Protein AF-C4WJK5-F1 (afdb_monomer)

Foldseek 3Di:
DCVVVVVDDDDDPPPPDPPPPPDQLADQDWPPDKDKDKDWDQDPVRFIKIKIFIDTSNDPDTLFMDIDSDDCDPVNVVVRVVSSVCSVCVPPDPDCPDDPPPPPDPD

Nearest PDB structures (foldseek):
  6ozj-assembly1_A  TM=5.410E-01  e=1.328E+00  Mus musculus
  3fe1-assembly2_B  TM=3.995E-01  e=5.038E-01  Homo sapiens
  4yak-assembly1_D  TM=5.097E-01  e=3.734E+00  Candidatus Korarchaeum cryptofilum OPF8

Mean predicted aligned error: 13.7 Å

Secondary structure (DSSP, 8-state):
-GGGGT-SPP-----SS----------SSTTSSEEEEEEEEE-TTS-EEEEEEEEETTSS-EEEEEEESSPPPHHHHHHHHHHHHHHHHTTS---------------

Radius of gyration: 19.68 Å; Cα contacts (8 Å, |Δi|>4): 121; chains: 1; bounding box: 46×48×37 Å

pLDDT: mean 75.3, std 17.2, range [28.94, 92.06]

Sequence (107 aa):
MMKQHDLLLQRHPRAAGERRHDGQVTVERSYTRWCSDGFEITCDNREKVRVALALDCCGPEATAHVATTEGIKSEDAQDRVITAVEDRFRFRNTFFIGRNLTATPVR

Organism: NCBI:txid641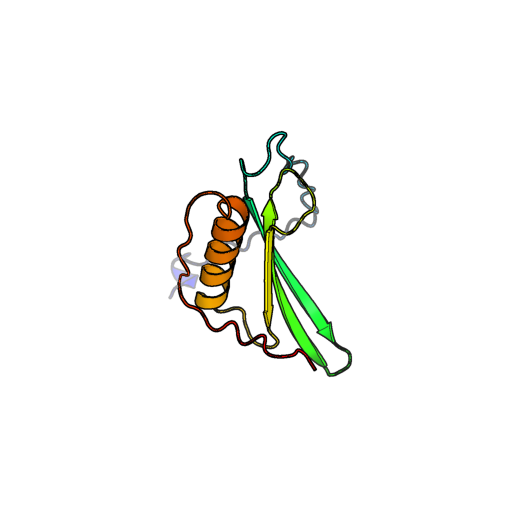118

Structure (mmCIF, N/CA/C/O backbone):
data_AF-C4WJK5-F1
#
_entry.id   AF-C4WJK5-F1
#
loop_
_atom_site.group_PDB
_atom_site.id
_atom_site.type_symbol
_atom_site.label_atom_id
_atom_site.label_alt_id
_atom_site.label_comp_id
_atom_site.label_asym_id
_atom_site.label_entity_id
_atom_site.label_seq_id
_atom_site.pdbx_PDB_ins_code
_atom_site.Cartn_x
_atom_site.Cartn_y
_atom_site.Cartn_z
_atom_site.occupancy
_atom_site.B_iso_or_equiv
_atom_site.auth_seq_id
_atom_site.auth_comp_id
_atom_site.auth_asym_id
_atom_site.auth_atom_id
_atom_site.pdbx_PDB_model_num
ATOM 1 N N . MET A 1 1 ? -19.395 35.792 2.847 1.00 66.75 1 MET A N 1
ATOM 2 C CA . MET A 1 1 ? -18.129 36.220 2.213 1.00 66.75 1 MET A CA 1
ATOM 3 C C . MET A 1 1 ? -17.673 35.286 1.091 1.00 66.75 1 MET A C 1
ATOM 5 O O . MET A 1 1 ? -17.796 35.697 -0.045 1.00 66.75 1 MET A O 1
ATOM 9 N N . MET A 1 2 ? -17.246 34.034 1.317 1.00 79.50 2 MET A N 1
ATOM 10 C CA . MET A 1 2 ? -16.661 33.196 0.236 1.00 79.50 2 MET A CA 1
ATOM 11 C C . MET A 1 2 ? -17.582 32.925 -0.973 1.00 79.50 2 MET A C 1
ATOM 13 O O . MET A 1 2 ? -17.148 33.059 -2.111 1.00 79.50 2 MET A O 1
ATOM 17 N N . LYS A 1 3 ? -18.869 32.625 -0.738 1.00 74.88 3 LYS A N 1
ATOM 18 C CA . LYS A 1 3 ? -19.882 32.440 -1.800 1.00 74.88 3 LYS A CA 1
ATOM 19 C C . LYS A 1 3 ? -20.176 33.710 -2.605 1.00 74.88 3 LYS A C 1
ATOM 21 O O . LYS A 1 3 ? -20.623 33.622 -3.734 1.00 74.88 3 LYS A O 1
ATOM 26 N N . GLN A 1 4 ? -19.959 34.873 -2.002 1.00 82.94 4 GLN A N 1
ATOM 27 C CA . GLN A 1 4 ? -20.262 36.177 -2.591 1.00 82.94 4 GLN A CA 1
ATOM 28 C C . GLN A 1 4 ? -19.091 36.720 -3.423 1.00 82.94 4 GLN A C 1
ATOM 30 O O . GLN A 1 4 ? -19.271 37.653 -4.193 1.00 82.94 4 GLN A O 1
ATOM 35 N N . HIS A 1 5 ? -17.904 36.128 -3.264 1.00 81.69 5 HIS A N 1
ATOM 36 C CA . HIS A 1 5 ? -16.710 36.414 -4.058 1.00 81.69 5 HIS A CA 1
ATOM 37 C C . HIS A 1 5 ? -16.430 35.317 -5.102 1.00 81.69 5 HIS A C 1
ATOM 39 O O . HIS A 1 5 ? -15.314 35.240 -5.599 1.00 81.69 5 HIS A O 1
ATOM 45 N N . ASP A 1 6 ? -17.401 34.434 -5.379 1.00 76.19 6 ASP A N 1
ATOM 46 C CA . ASP A 1 6 ? -17.274 33.314 -6.329 1.00 76.19 6 ASP A CA 1
ATOM 47 C C . ASP A 1 6 ? -16.065 32.389 -6.086 1.00 76.19 6 ASP A C 1
ATOM 49 O O . ASP A 1 6 ? -15.601 31.680 -6.973 1.00 76.19 6 ASP A O 1
ATOM 53 N N . LEU A 1 7 ? -15.581 32.327 -4.842 1.00 83.50 7 LEU A N 1
ATOM 54 C CA . LEU A 1 7 ? -14.450 31.480 -4.442 1.00 83.50 7 LEU A CA 1
ATOM 55 C C . LEU A 1 7 ? -14.879 30.055 -4.060 1.00 83.50 7 LEU A C 1
ATOM 57 O O . LEU A 1 7 ? -14.116 29.316 -3.438 1.00 83.50 7 LEU A O 1
ATOM 61 N N . LEU A 1 8 ? -16.114 29.660 -4.374 1.00 85.75 8 LEU A N 1
ATOM 62 C CA . LEU A 1 8 ? -16.552 28.286 -4.165 1.00 85.75 8 LEU A CA 1
ATOM 63 C C . LEU A 1 8 ? -16.098 27.426 -5.338 1.00 85.75 8 LEU A C 1
ATOM 65 O O . LEU A 1 8 ? -16.401 27.725 -6.491 1.00 85.75 8 LEU A O 1
ATOM 69 N N . LEU A 1 9 ? -15.416 26.324 -5.025 1.00 82.94 9 LEU A N 1
ATOM 70 C CA . LEU A 1 9 ? -15.071 25.308 -6.012 1.00 82.94 9 LEU A CA 1
ATOM 71 C C . LEU A 1 9 ? -16.336 24.872 -6.757 1.00 82.94 9 LEU A C 1
ATOM 73 O O . LEU A 1 9 ? -17.336 24.490 -6.138 1.00 82.94 9 LEU A O 1
ATOM 77 N N . GLN A 1 10 ? -16.288 24.921 -8.089 1.00 74.69 10 GLN A N 1
ATOM 78 C CA . GLN A 1 10 ? -17.371 24.410 -8.915 1.00 74.69 10 GLN A CA 1
ATOM 79 C C . GLN A 1 10 ? -17.593 22.937 -8.577 1.00 74.69 10 GLN A C 1
ATOM 81 O O . GLN A 1 10 ? -16.672 22.118 -8.617 1.00 74.69 10 GLN A O 1
ATOM 86 N N . ARG A 1 11 ? -18.836 22.597 -8.229 1.00 69.88 11 ARG A N 1
ATOM 87 C CA . ARG A 1 11 ? -19.227 21.215 -7.977 1.00 69.88 11 ARG A CA 1
ATOM 88 C C . ARG A 1 11 ? -19.087 20.457 -9.291 1.00 69.88 11 ARG A C 1
ATOM 90 O O . ARG A 1 11 ? -19.934 20.595 -10.168 1.00 69.88 11 ARG A O 1
ATOM 97 N N . HIS A 1 12 ? -18.017 19.676 -9.420 1.00 69.81 12 HIS A N 1
ATOM 98 C CA . HIS A 1 12 ? -17.840 18.779 -10.551 1.00 69.81 12 HIS A CA 1
ATOM 99 C C . HIS A 1 12 ? -19.068 17.855 -10.597 1.00 69.81 12 HIS A C 1
ATOM 101 O O . HIS A 1 12 ? -19.307 17.139 -9.613 1.00 69.81 12 HIS A O 1
ATOM 107 N N . PRO A 1 13 ? -19.900 17.896 -11.657 1.00 61.38 13 PRO A N 1
ATOM 108 C CA . PRO A 1 13 ? -20.971 16.928 -11.794 1.00 61.38 13 PRO A CA 1
ATOM 109 C C . PRO A 1 13 ? -20.279 15.573 -11.821 1.00 61.38 13 PRO A C 1
ATOM 111 O O . PRO A 1 13 ? -19.407 15.338 -12.653 1.00 61.38 13 P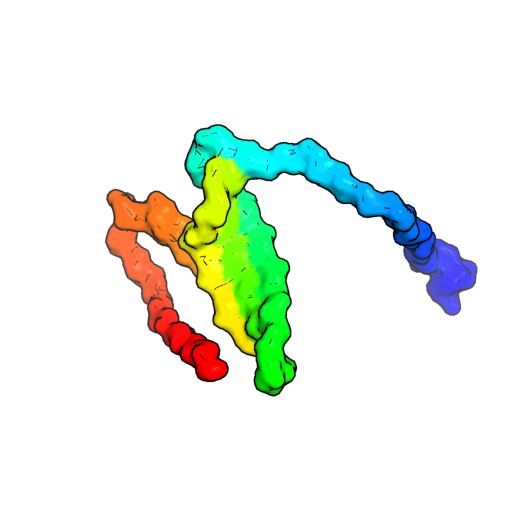RO A O 1
ATOM 114 N N . ARG A 1 14 ? -20.587 14.714 -10.845 1.00 60.06 14 ARG A N 1
ATOM 115 C CA . ARG A 1 14 ? -20.082 13.344 -10.819 1.00 60.06 14 ARG A CA 1
ATOM 116 C C . ARG A 1 14 ? -20.640 12.689 -12.074 1.00 60.06 14 ARG A C 1
ATOM 118 O O . ARG A 1 14 ? -21.786 12.255 -12.068 1.00 60.06 14 ARG A O 1
ATOM 125 N N . ALA A 1 15 ? -19.879 12.732 -13.165 1.00 61.50 15 ALA A N 1
ATOM 126 C CA . ALA A 1 15 ? -20.246 12.070 -14.394 1.00 61.50 15 ALA A CA 1
ATOM 127 C C . ALA A 1 15 ? -20.516 10.616 -14.012 1.00 61.50 15 ALA A C 1
ATOM 129 O O . ALA A 1 15 ? -19.636 9.931 -13.492 1.00 61.50 15 ALA A O 1
ATOM 130 N N . ALA A 1 16 ? -21.756 10.175 -14.208 1.00 58.81 16 ALA A N 1
ATOM 131 C CA . ALA A 1 16 ? -22.211 8.813 -13.951 1.00 58.81 16 ALA A CA 1
ATOM 132 C C . ALA A 1 16 ? -21.656 7.816 -14.990 1.00 58.81 16 ALA A C 1
ATOM 134 O O . ALA A 1 16 ? -22.247 6.772 -15.232 1.00 58.81 16 ALA A O 1
ATOM 135 N N . GLY A 1 17 ? -20.540 8.159 -15.634 1.00 60.56 17 GLY A N 1
ATOM 136 C CA . GLY A 1 17 ? -19.738 7.243 -16.418 1.00 60.56 17 GLY A CA 1
ATOM 137 C C . GLY A 1 17 ? -18.631 6.735 -15.516 1.00 60.56 17 GLY A C 1
ATOM 138 O O . GLY A 1 17 ? -17.741 7.496 -15.130 1.00 60.56 17 GLY A O 1
ATOM 139 N N . GLU A 1 18 ? -18.697 5.458 -15.162 1.00 62.62 18 GLU A N 1
ATOM 140 C CA . GLU A 1 18 ? -17.535 4.724 -14.685 1.00 62.62 18 GLU A CA 1
ATOM 141 C C . GLU A 1 18 ? -16.412 4.961 -15.699 1.00 62.62 18 GLU A C 1
ATOM 143 O O . GLU A 1 18 ? -16.486 4.518 -16.846 1.00 62.62 18 GLU A O 1
ATOM 148 N N . ARG A 1 19 ? -15.414 5.767 -15.322 1.00 63.31 19 ARG A N 1
ATOM 149 C CA . ARG A 1 19 ? -14.217 5.952 -16.138 1.00 63.31 19 ARG A CA 1
ATOM 150 C C . ARG A 1 19 ? -13.496 4.616 -16.105 1.00 63.31 19 ARG A C 1
ATOM 152 O O . ARG A 1 19 ? -12.690 4.382 -15.212 1.00 63.31 19 ARG A O 1
ATOM 159 N N . ARG A 1 20 ? -13.838 3.720 -17.031 1.00 65.00 20 ARG A N 1
ATOM 160 C CA . ARG A 1 20 ? -13.048 2.521 -17.274 1.00 65.00 20 ARG A CA 1
ATOM 161 C C . ARG A 1 20 ? -11.648 2.996 -17.616 1.00 65.00 20 ARG A C 1
ATOM 163 O O . ARG A 1 20 ? -11.421 3.682 -18.609 1.00 65.00 20 ARG A O 1
ATOM 170 N N . HIS A 1 21 ? -10.738 2.738 -16.694 1.00 68.69 21 HIS A N 1
ATOM 171 C CA . HIS A 1 21 ? -9.341 3.040 -16.879 1.00 68.69 21 HIS A CA 1
ATOM 172 C C . HIS A 1 21 ? -8.763 1.915 -17.739 1.00 68.69 21 HIS A C 1
ATOM 174 O O . HIS A 1 21 ? -8.341 0.899 -17.205 1.00 68.69 21 HIS A O 1
ATOM 180 N N . ASP A 1 22 ? -8.707 2.108 -19.059 1.00 68.69 22 ASP A N 1
ATOM 181 C CA . ASP A 1 22 ? -8.011 1.192 -19.988 1.00 68.69 22 ASP A CA 1
ATOM 182 C C . ASP A 1 22 ? -6.473 1.325 -19.890 1.00 68.69 22 ASP 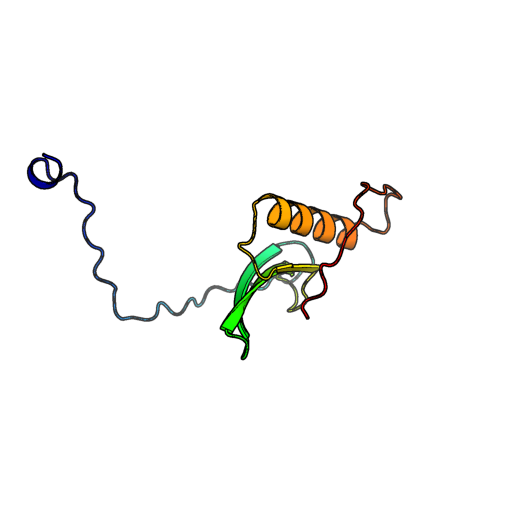A C 1
ATOM 184 O O . ASP A 1 22 ? -5.721 0.922 -20.777 1.00 68.69 22 ASP A O 1
ATOM 188 N N . GLY A 1 23 ? -5.979 1.948 -18.817 1.00 71.81 23 GLY A N 1
ATOM 189 C CA . GLY A 1 23 ? -4.559 2.139 -18.577 1.00 71.81 23 GLY A CA 1
ATOM 190 C C . GLY A 1 23 ? -3.901 0.821 -18.192 1.00 71.81 23 GLY A C 1
ATOM 191 O O . GLY A 1 23 ? -4.273 0.200 -17.199 1.00 71.81 23 GLY A O 1
ATOM 192 N N . GLN A 1 24 ? -2.878 0.417 -18.941 1.00 77.50 24 GLN A N 1
ATOM 193 C CA . GLN A 1 24 ? -2.038 -0.709 -18.557 1.00 77.50 24 GLN A CA 1
ATOM 194 C C . GLN A 1 24 ? -1.114 -0.288 -17.409 1.00 77.50 24 GLN A C 1
ATOM 196 O O . GLN A 1 24 ? -0.264 0.593 -17.548 1.00 77.50 24 GLN A O 1
ATOM 201 N N . VAL A 1 25 ? -1.303 -0.916 -16.252 1.00 75.88 25 VAL A N 1
ATOM 202 C CA . VAL A 1 25 ? -0.447 -0.716 -15.073 1.00 75.88 25 VAL A CA 1
ATOM 203 C C . VAL A 1 25 ? 0.724 -1.708 -15.069 1.00 75.88 25 VAL A C 1
ATOM 205 O O . VAL A 1 25 ? 1.759 -1.433 -14.462 1.00 75.88 25 VAL A O 1
ATOM 208 N N . THR A 1 26 ? 0.580 -2.823 -15.789 1.00 80.06 26 THR A N 1
ATOM 209 C CA . THR A 1 26 ? 1.562 -3.907 -15.850 1.00 80.06 26 THR A CA 1
ATOM 210 C C . THR A 1 26 ? 2.829 -3.510 -16.603 1.00 80.06 26 THR A C 1
ATOM 212 O O . THR A 1 26 ? 2.758 -2.862 -17.646 1.00 80.06 26 THR A O 1
ATOM 215 N N . VAL A 1 27 ? 3.988 -3.926 -16.092 1.00 84.75 27 VAL A N 1
ATOM 216 C CA . VAL A 1 27 ? 5.299 -3.752 -16.742 1.00 84.75 27 VAL A CA 1
ATOM 217 C C . VAL A 1 27 ? 5.940 -5.109 -17.036 1.00 84.75 27 VAL A C 1
ATOM 219 O O . VAL A 1 27 ? 5.661 -6.079 -16.350 1.00 84.75 27 VAL A O 1
ATOM 222 N N . GLU A 1 28 ? 6.806 -5.190 -18.046 1.00 85.44 28 GLU A N 1
ATOM 223 C CA . GLU A 1 28 ? 7.448 -6.456 -18.450 1.00 85.44 28 GLU A CA 1
ATOM 224 C C . GLU A 1 28 ? 8.590 -6.889 -17.511 1.00 85.44 28 GLU A C 1
ATOM 226 O O . GLU A 1 28 ? 8.888 -8.074 -17.385 1.00 85.44 28 GLU A O 1
ATOM 231 N N . ARG A 1 29 ? 9.257 -5.931 -16.853 1.00 85.50 29 ARG A N 1
ATOM 232 C CA . ARG A 1 29 ? 10.406 -6.191 -15.973 1.00 85.50 29 ARG A CA 1
ATOM 233 C C . ARG A 1 29 ? 10.070 -5.930 -14.513 1.00 85.50 29 ARG A C 1
ATOM 235 O O . ARG A 1 29 ? 9.678 -4.813 -14.161 1.00 85.50 29 ARG A O 1
ATOM 242 N N . SER A 1 30 ? 10.369 -6.916 -13.669 1.00 83.75 30 SER A N 1
ATOM 243 C CA . SER A 1 30 ? 10.233 -6.831 -12.215 1.00 83.75 30 SER A CA 1
ATOM 244 C C . SER A 1 30 ? 10.956 -5.622 -11.635 1.00 83.75 30 SER A C 1
ATOM 246 O O . SER A 1 30 ? 12.078 -5.287 -12.032 1.00 83.75 30 SER A O 1
ATOM 248 N N . TYR A 1 31 ? 10.318 -4.995 -10.660 1.00 81.00 31 TYR A N 1
ATOM 249 C CA . TYR A 1 31 ? 10.796 -3.862 -9.895 1.00 81.00 31 TYR A CA 1
ATOM 250 C C . TYR A 1 31 ? 11.184 -2.618 -10.724 1.00 81.00 31 TYR A C 1
ATOM 252 O O . TYR A 1 31 ? 12.045 -1.823 -10.319 1.00 81.00 31 TYR A O 1
ATOM 260 N N . THR A 1 32 ? 10.552 -2.446 -11.888 1.00 85.31 32 THR A N 1
ATOM 261 C CA . THR A 1 32 ? 10.652 -1.229 -12.717 1.00 85.31 32 THR A CA 1
ATOM 262 C C . THR A 1 32 ? 9.622 -0.183 -12.295 1.00 85.31 32 THR A C 1
ATOM 264 O O . THR A 1 32 ? 9.884 1.016 -12.353 1.00 85.31 32 THR A O 1
ATOM 267 N N . ARG A 1 33 ? 8.446 -0.632 -11.846 1.00 87.00 33 ARG A N 1
ATOM 268 C CA . ARG A 1 33 ? 7.355 0.220 -11.378 1.00 87.00 33 ARG A CA 1
ATOM 269 C C . ARG A 1 33 ? 6.694 -0.444 -10.183 1.00 87.00 33 ARG A C 1
ATOM 271 O O . ARG A 1 33 ? 6.355 -1.619 -10.258 1.00 87.00 33 ARG A O 1
ATOM 278 N N . TRP A 1 34 ? 6.496 0.317 -9.113 1.00 88.44 34 TRP A N 1
ATOM 279 C CA . TRP A 1 34 ? 5.785 -0.141 -7.924 1.00 88.44 34 TRP A CA 1
ATOM 280 C C . TRP A 1 34 ? 4.444 0.559 -7.794 1.00 88.44 34 TRP A C 1
ATOM 282 O O . TRP A 1 34 ? 4.294 1.734 -8.138 1.00 88.44 34 TRP A O 1
ATOM 292 N N . CYS A 1 35 ? 3.477 -0.196 -7.301 1.00 87.75 35 CYS A N 1
ATOM 293 C CA . CYS A 1 35 ? 2.098 0.204 -7.145 1.00 87.75 35 CYS A CA 1
ATOM 294 C C . CYS A 1 35 ? 1.761 0.098 -5.654 1.00 87.75 35 CYS A C 1
ATOM 296 O O . CYS A 1 35 ? 2.013 -0.930 -5.028 1.00 87.75 35 CYS A O 1
ATOM 298 N N . SER A 1 36 ? 1.218 1.161 -5.062 1.00 88.38 36 SER A N 1
ATOM 299 C CA . SER A 1 36 ? 0.660 1.089 -3.713 1.00 88.38 36 SER A CA 1
ATOM 300 C C . SER A 1 36 ? -0.849 1.018 -3.786 1.00 88.38 36 SER A C 1
ATOM 302 O O . SER A 1 36 ? -1.456 1.875 -4.426 1.00 88.38 36 SER A O 1
ATOM 304 N N . ASP A 1 37 ? -1.432 0.072 -3.066 1.00 88.50 37 ASP A N 1
ATOM 305 C CA . ASP A 1 37 ? -2.878 -0.035 -2.928 1.00 88.50 37 ASP A CA 1
ATOM 306 C C . ASP A 1 37 ? -3.265 -0.188 -1.457 1.00 88.50 37 ASP A C 1
ATOM 308 O O . ASP A 1 37 ? -2.417 -0.488 -0.607 1.00 88.50 37 ASP A O 1
ATOM 312 N N . GLY A 1 38 ? -4.530 0.053 -1.143 1.00 90.25 38 GLY A N 1
ATOM 313 C CA . GLY A 1 38 ? -5.069 -0.183 0.181 1.00 90.25 38 GLY A CA 1
ATOM 314 C C .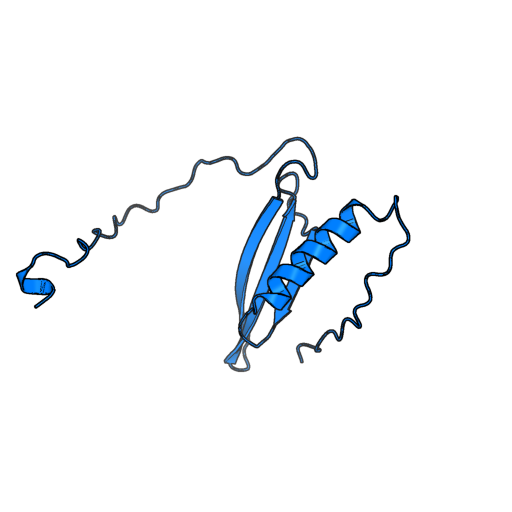 GLY A 1 38 ? -6.579 -0.352 0.173 1.00 90.25 38 GLY A C 1
ATOM 315 O O . GLY A 1 38 ? -7.299 0.351 -0.531 1.00 90.25 38 GLY A O 1
ATOM 316 N N . PHE A 1 39 ? -7.056 -1.285 0.989 1.00 89.69 39 PHE A N 1
ATOM 317 C CA . PHE A 1 39 ? -8.474 -1.600 1.113 1.00 89.69 39 PHE A CA 1
ATOM 318 C C . PHE A 1 39 ? -8.854 -1.854 2.572 1.00 89.69 39 PHE A C 1
ATOM 320 O O . PHE A 1 39 ? -8.006 -2.105 3.430 1.00 89.69 39 PHE A O 1
ATOM 327 N N . GLU A 1 40 ? -10.148 -1.745 2.861 1.00 92.06 40 GLU A N 1
ATOM 328 C CA . GLU A 1 40 ? -10.712 -1.976 4.190 1.00 92.06 40 GLU A CA 1
ATOM 329 C C . GLU A 1 40 ? -11.523 -3.274 4.176 1.00 92.06 40 GLU A C 1
ATOM 331 O O . GLU A 1 40 ? -12.391 -3.465 3.325 1.00 92.06 40 GLU A O 1
ATOM 336 N N . ILE A 1 41 ? -11.237 -4.157 5.128 1.00 89.44 41 ILE A N 1
ATOM 337 C CA . ILE A 1 41 ? -11.982 -5.381 5.395 1.00 89.44 41 ILE A CA 1
ATOM 338 C C . ILE A 1 41 ? -12.851 -5.115 6.620 1.00 89.44 41 ILE A C 1
ATOM 340 O O . ILE A 1 41 ? -12.347 -4.879 7.719 1.00 89.44 41 ILE A O 1
ATOM 344 N N . THR A 1 42 ? -14.165 -5.135 6.434 1.00 91.12 42 THR A N 1
ATOM 345 C CA . THR A 1 42 ? -15.125 -5.128 7.542 1.00 91.12 42 THR A CA 1
ATOM 346 C C . THR A 1 42 ? -15.289 -6.536 8.090 1.00 91.12 42 THR A C 1
ATOM 348 O O . THR A 1 42 ? -15.718 -7.427 7.359 1.00 91.12 42 THR A O 1
ATOM 351 N N . CYS A 1 43 ? -14.970 -6.712 9.368 1.00 86.56 43 CYS A N 1
ATOM 352 C CA . CYS A 1 43 ? -15.098 -7.972 10.087 1.00 86.56 43 CYS A CA 1
ATOM 353 C C . CYS A 1 43 ? -16.473 -8.087 10.771 1.00 86.56 43 CYS A C 1
ATOM 355 O O . CYS A 1 43 ? -17.121 -7.084 11.088 1.00 86.56 43 CYS A O 1
ATOM 357 N N . ASP A 1 44 ? -16.903 -9.317 11.063 1.00 89.31 44 ASP A N 1
ATOM 358 C CA . ASP A 1 44 ? -18.197 -9.600 11.709 1.00 89.31 44 ASP A CA 1
ATOM 359 C C . ASP A 1 44 ? -18.305 -9.014 13.129 1.00 89.31 44 ASP A C 1
ATOM 361 O O . ASP A 1 44 ? -19.394 -8.703 13.615 1.00 89.31 44 ASP A O 1
ATOM 365 N N . ASN A 1 45 ? -17.163 -8.786 13.786 1.00 86.06 45 ASN A N 1
ATOM 366 C CA . ASN A 1 45 ? -17.054 -8.111 15.082 1.00 86.06 45 ASN A CA 1
ATOM 367 C C . ASN A 1 45 ? -17.254 -6.578 14.998 1.00 86.06 45 ASN A C 1
ATOM 369 O O . ASN A 1 45 ? -17.120 -5.887 16.007 1.00 86.06 45 ASN A O 1
ATOM 373 N N . ARG A 1 46 ? -17.617 -6.046 13.819 1.00 83.19 46 ARG A N 1
ATOM 374 C CA . ARG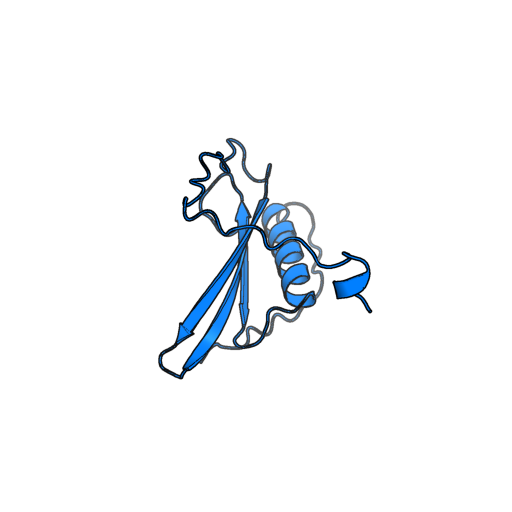 A 1 46 ? -17.736 -4.613 13.481 1.00 83.19 46 ARG A CA 1
ATOM 375 C C . ARG A 1 46 ? -16.414 -3.843 13.474 1.00 83.19 46 ARG A C 1
ATOM 377 O O . ARG A 1 46 ? -16.433 -2.626 13.276 1.00 83.19 46 ARG A O 1
ATOM 384 N N . GLU A 1 47 ? -15.284 -4.517 13.651 1.00 88.88 47 GLU A N 1
ATOM 385 C CA . GLU A 1 47 ? -13.976 -3.910 13.451 1.00 88.88 47 GLU A CA 1
ATOM 386 C C . GLU A 1 47 ? -13.664 -3.795 11.958 1.00 88.88 47 GLU A C 1
ATOM 388 O O . GLU A 1 47 ? -14.213 -4.497 11.104 1.00 88.88 47 GLU A O 1
ATOM 393 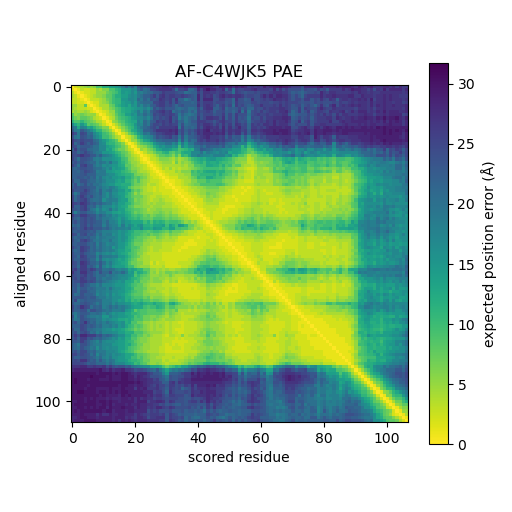N N . LYS A 1 48 ? -12.785 -2.848 11.641 1.00 89.00 48 LYS A N 1
ATOM 394 C CA . LYS A 1 48 ? -12.350 -2.553 10.281 1.00 89.00 48 LYS A CA 1
ATOM 395 C C . LYS A 1 48 ? -10.851 -2.745 10.221 1.00 89.00 48 LYS A C 1
ATOM 397 O O . LYS A 1 48 ? -10.118 -1.976 10.835 1.00 89.00 48 LYS A O 1
ATOM 402 N N . VAL A 1 49 ? -10.407 -3.743 9.471 1.00 89.12 49 VAL A N 1
ATOM 403 C CA . VAL A 1 49 ? -8.988 -3.955 9.199 1.00 89.12 49 VAL A CA 1
ATOM 404 C C . VAL A 1 49 ? -8.638 -3.201 7.929 1.00 89.12 49 VAL A C 1
ATOM 406 O O . VAL A 1 49 ? -9.201 -3.451 6.867 1.00 89.12 49 VAL A O 1
ATOM 409 N N . ARG A 1 50 ? -7.711 -2.257 8.025 1.00 89.31 50 ARG A N 1
ATOM 410 C CA . ARG A 1 50 ? -7.177 -1.514 6.886 1.00 89.31 50 ARG A CA 1
ATOM 411 C C . ARG A 1 50 ? -5.870 -2.152 6.473 1.00 89.31 50 ARG A C 1
ATOM 413 O O . ARG A 1 50 ? -4.953 -2.281 7.283 1.00 89.31 50 ARG A O 1
ATOM 420 N N . VAL A 1 51 ? -5.804 -2.547 5.213 1.00 89.31 51 VAL A N 1
ATOM 421 C CA . VAL A 1 51 ? -4.638 -3.188 4.617 1.00 89.31 51 VAL A CA 1
ATOM 422 C C . VAL A 1 51 ? -4.017 -2.222 3.624 1.00 89.31 51 VAL A C 1
ATOM 424 O O . VAL A 1 51 ? -4.720 -1.636 2.806 1.00 89.31 51 VAL A O 1
ATOM 427 N N . ALA A 1 52 ? -2.699 -2.066 3.684 1.00 90.56 52 ALA A N 1
ATOM 428 C CA . ALA A 1 52 ? -1.902 -1.348 2.700 1.00 90.56 52 ALA A CA 1
ATOM 429 C C . ALA A 1 52 ? -0.873 -2.291 2.078 1.00 90.56 52 ALA A C 1
ATOM 431 O O . ALA A 1 52 ? -0.112 -2.945 2.787 1.00 90.56 52 ALA A O 1
ATOM 432 N N . LEU A 1 53 ? -0.802 -2.308 0.748 1.00 88.88 53 LEU A N 1
ATOM 433 C CA . LEU A 1 53 ? 0.043 -3.199 -0.047 1.00 88.88 53 LEU A CA 1
ATOM 434 C C . LEU A 1 53 ? 1.041 -2.414 -0.892 1.00 88.88 53 LEU A C 1
ATOM 436 O O . LEU A 1 53 ? 0.684 -1.404 -1.497 1.00 88.88 53 LEU A O 1
ATOM 440 N N . ALA A 1 54 ? 2.281 -2.882 -0.943 1.00 90.50 54 ALA A N 1
ATOM 441 C CA . ALA A 1 54 ? 3.257 -2.500 -1.951 1.00 90.50 54 ALA A CA 1
ATOM 442 C C . ALA A 1 54 ? 3.399 -3.671 -2.926 1.00 90.50 54 ALA A C 1
ATOM 444 O O . ALA A 1 54 ? 3.765 -4.775 -2.524 1.00 90.50 54 ALA A O 1
ATOM 445 N N . LEU A 1 55 ? 3.067 -3.421 -4.187 1.00 89.06 55 LEU A N 1
ATOM 446 C CA . LEU A 1 55 ? 3.021 -4.406 -5.259 1.00 89.06 55 LEU A CA 1
ATOM 447 C C . LEU A 1 55 ? 4.076 -4.057 -6.310 1.00 89.06 55 LEU A C 1
ATOM 449 O O . LEU A 1 55 ? 4.253 -2.881 -6.653 1.00 89.06 55 LEU A O 1
ATOM 453 N N . ASP A 1 56 ? 4.727 -5.070 -6.868 1.00 88.62 56 ASP A N 1
ATOM 454 C CA . ASP A 1 56 ? 5.502 -4.903 -8.094 1.00 88.62 56 ASP A CA 1
ATOM 455 C C . ASP A 1 56 ? 4.553 -4.980 -9.286 1.00 88.62 56 ASP A C 1
ATOM 457 O O . ASP A 1 56 ? 3.896 -5.991 -9.481 1.00 88.62 56 ASP A O 1
ATOM 461 N N . CYS A 1 57 ? 4.472 -3.949 -10.126 1.00 86.50 57 CYS A N 1
ATOM 462 C CA . CYS A 1 57 ? 3.478 -3.950 -11.199 1.00 86.50 57 CYS A CA 1
ATOM 463 C C . CYS A 1 57 ? 3.815 -4.979 -12.315 1.00 86.50 57 CYS A C 1
ATOM 465 O O . CYS A 1 57 ? 3.059 -5.106 -13.272 1.00 86.50 57 CYS A O 1
ATOM 467 N N . CYS A 1 58 ? 4.931 -5.716 -12.231 1.00 85.38 58 CYS A N 1
ATOM 468 C CA . CYS A 1 58 ? 5.253 -6.834 -13.129 1.00 85.38 58 CYS A CA 1
ATOM 469 C C . CYS A 1 58 ? 4.435 -8.109 -12.854 1.00 85.38 58 CYS A C 1
ATOM 471 O O . CYS A 1 58 ? 4.229 -8.915 -13.761 1.00 85.38 58 CYS A O 1
ATOM 473 N N . GLY A 1 59 ? 3.962 -8.302 -11.622 1.00 75.94 59 GLY A N 1
ATOM 474 C CA . GLY A 1 59 ? 3.217 -9.489 -11.209 1.00 75.94 59 GLY A CA 1
ATOM 475 C C . GLY A 1 59 ? 2.165 -9.150 -10.154 1.00 75.94 59 GLY A C 1
ATOM 476 O O . GLY A 1 59 ? 2.203 -8.082 -9.561 1.00 75.94 59 GLY A O 1
ATOM 477 N N . PRO A 1 60 ? 1.193 -10.029 -9.882 1.00 68.44 60 PRO A N 1
ATOM 478 C CA . PRO A 1 60 ? 0.177 -9.766 -8.860 1.00 68.44 60 PRO A CA 1
ATOM 479 C C . PRO A 1 60 ? 0.709 -9.904 -7.417 1.00 68.44 60 PRO A C 1
ATOM 481 O O . PRO A 1 60 ? -0.078 -9.933 -6.474 1.00 68.44 60 PRO A O 1
ATOM 484 N N . GLU A 1 61 ? 2.021 -10.041 -7.228 1.00 79.69 61 GLU A N 1
ATOM 485 C CA . GLU A 1 61 ? 2.632 -10.348 -5.939 1.00 79.69 61 GLU A CA 1
ATOM 486 C C . GLU A 1 61 ? 2.855 -9.089 -5.093 1.00 79.69 61 GLU A C 1
ATOM 488 O O . GLU A 1 61 ? 3.372 -8.066 -5.556 1.00 79.69 61 GLU A O 1
ATOM 493 N N . ALA A 1 62 ? 2.478 -9.182 -3.818 1.00 80.75 62 ALA A N 1
ATOM 494 C CA . ALA A 1 62 ? 2.746 -8.144 -2.839 1.00 80.75 62 ALA A CA 1
ATOM 495 C C . ALA A 1 62 ? 4.151 -8.302 -2.260 1.00 80.75 62 ALA A C 1
ATOM 497 O O . ALA A 1 62 ? 4.411 -9.221 -1.490 1.00 80.75 62 ALA A O 1
ATOM 498 N N . THR A 1 63 ? 5.031 -7.355 -2.579 1.00 84.94 63 THR A N 1
ATOM 499 C CA . THR A 1 63 ? 6.392 -7.283 -2.032 1.00 84.94 63 THR A CA 1
ATOM 500 C C . THR A 1 63 ? 6.389 -6.921 -0.542 1.00 84.94 63 THR A C 1
ATOM 502 O O . THR A 1 63 ? 7.254 -7.354 0.209 1.00 84.94 63 THR A O 1
ATOM 505 N N . ALA A 1 64 ? 5.417 -6.123 -0.084 1.00 87.06 64 ALA A N 1
ATOM 506 C CA . ALA A 1 64 ? 5.223 -5.838 1.339 1.00 87.06 64 ALA A CA 1
ATOM 507 C C . ALA A 1 64 ? 3.764 -5.491 1.658 1.00 87.06 64 ALA A C 1
ATOM 509 O O . ALA A 1 64 ? 3.045 -4.943 0.819 1.00 87.06 64 ALA A O 1
ATOM 510 N N . HIS A 1 65 ? 3.336 -5.756 2.893 1.00 88.38 65 HIS A N 1
ATOM 511 C CA . HIS A 1 65 ? 2.001 -5.410 3.375 1.00 88.38 65 HIS A CA 1
ATOM 512 C C . HIS A 1 65 ? 2.021 -4.945 4.833 1.00 88.38 65 HIS A C 1
ATOM 514 O O . HIS A 1 65 ? 2.866 -5.369 5.617 1.00 88.38 65 HIS A O 1
ATOM 520 N N . VAL A 1 66 ? 1.061 -4.093 5.191 1.00 89.69 66 VAL A N 1
ATOM 521 C CA . VAL A 1 66 ? 0.738 -3.735 6.577 1.00 89.69 66 VAL A CA 1
ATOM 522 C C . VAL A 1 66 ? -0.766 -3.873 6.765 1.00 89.69 66 VAL A C 1
ATOM 524 O O . VAL A 1 66 ? -1.535 -3.447 5.902 1.00 89.69 66 VAL A O 1
ATOM 527 N N . ALA A 1 67 ? -1.184 -4.464 7.882 1.00 89.12 67 ALA A N 1
ATOM 528 C CA . ALA A 1 67 ? -2.582 -4.582 8.272 1.00 89.12 67 ALA A CA 1
ATOM 529 C C . ALA A 1 67 ? -2.762 -4.030 9.687 1.00 89.12 67 ALA A C 1
ATOM 531 O O . ALA A 1 67 ? -2.030 -4.402 10.600 1.00 89.12 67 ALA A O 1
ATOM 532 N N . THR A 1 68 ? -3.734 -3.139 9.864 1.00 86.06 68 THR A N 1
ATOM 533 C CA . THR A 1 68 ? -4.038 -2.524 11.159 1.00 86.06 68 THR A CA 1
ATOM 534 C C . THR A 1 68 ? -5.544 -2.418 11.362 1.00 86.06 68 THR A C 1
ATOM 536 O O . THR A 1 68 ? -6.295 -2.199 10.413 1.00 86.06 68 THR A O 1
ATOM 539 N N . THR A 1 69 ? -6.004 -2.587 12.599 1.00 84.38 69 THR A N 1
ATOM 540 C CA . THR A 1 69 ? -7.395 -2.317 13.001 1.00 84.38 69 THR A CA 1
ATOM 541 C C . THR A 1 69 ? -7.649 -0.817 13.209 1.00 84.38 69 THR A C 1
ATOM 543 O O . THR A 1 69 ? -8.792 -0.353 13.197 1.00 84.38 69 THR A O 1
ATOM 546 N N . GLU A 1 70 ? -6.581 -0.027 13.355 1.00 85.25 70 GLU A N 1
ATOM 547 C CA . GLU A 1 70 ? -6.629 1.432 13.436 1.00 85.25 70 GLU A CA 1
ATOM 548 C C . GLU A 1 70 ? -6.546 2.079 12.038 1.00 85.25 70 GLU A C 1
ATOM 550 O O . GLU A 1 70 ? -6.715 1.437 10.999 1.00 85.25 70 GLU A O 1
ATOM 555 N N . GLY A 1 71 ? -6.363 3.399 11.981 1.00 84.06 71 GLY A N 1
ATOM 556 C CA . GLY A 1 71 ? -5.989 4.082 10.743 1.00 84.06 71 GLY A CA 1
ATOM 557 C C . GLY A 1 71 ? -4.542 3.766 10.357 1.00 84.06 71 GLY A C 1
ATOM 558 O O . GLY A 1 71 ? -3.692 3.642 11.234 1.00 84.06 71 GLY A O 1
ATOM 559 N N . ILE A 1 72 ? -4.262 3.684 9.054 1.00 84.00 72 ILE A N 1
ATOM 560 C CA . ILE A 1 72 ? -2.889 3.565 8.542 1.00 84.00 72 ILE A CA 1
ATOM 561 C C . ILE A 1 72 ? -2.174 4.897 8.790 1.00 84.00 72 ILE A C 1
ATOM 563 O O . ILE A 1 72 ? -2.589 5.933 8.259 1.00 84.00 72 ILE A O 1
ATOM 567 N N . LYS A 1 73 ? -1.119 4.873 9.605 1.00 88.19 73 LYS A N 1
ATOM 568 C CA . LYS A 1 73 ? -0.295 6.044 9.923 1.00 88.19 73 LYS A CA 1
ATOM 569 C C . LYS A 1 73 ? 0.780 6.227 8.850 1.00 88.19 73 LYS A C 1
ATOM 571 O O . LYS A 1 73 ? 1.077 5.331 8.062 1.00 88.19 73 LYS A O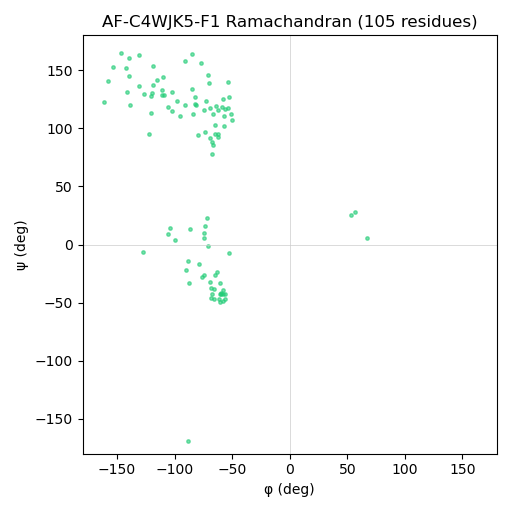 1
ATOM 576 N N . SER A 1 74 ? 1.392 7.408 8.811 1.00 86.19 74 SER A N 1
ATOM 577 C CA . SER A 1 74 ? 2.517 7.669 7.903 1.00 86.19 74 SER A CA 1
ATOM 578 C C . SER A 1 74 ? 3.706 6.744 8.173 1.00 86.19 74 SER A C 1
ATOM 580 O O . SER A 1 74 ? 4.403 6.362 7.238 1.00 86.19 74 SER A O 1
ATOM 582 N N . GLU A 1 75 ? 3.907 6.369 9.437 1.00 87.94 75 GLU A N 1
ATOM 583 C CA . GLU A 1 75 ? 4.939 5.425 9.876 1.00 87.94 75 GLU A CA 1
ATOM 584 C C . GLU A 1 75 ? 4.720 4.046 9.242 1.00 87.94 75 GLU A C 1
ATOM 586 O O . GLU A 1 75 ? 5.624 3.517 8.609 1.00 87.94 75 GLU A O 1
ATOM 591 N N . ASP A 1 76 ? 3.491 3.525 9.269 1.00 85.12 76 ASP A N 1
ATOM 592 C CA . ASP A 1 76 ? 3.135 2.250 8.630 1.00 85.12 76 ASP A CA 1
ATOM 593 C C . ASP A 1 76 ? 3.429 2.262 7.120 1.00 85.12 76 ASP A C 1
ATOM 595 O O . ASP A 1 76 ? 3.916 1.288 6.541 1.00 85.12 76 ASP A O 1
ATOM 599 N N . ALA A 1 77 ? 3.158 3.392 6.459 1.00 84.94 77 ALA A N 1
ATOM 600 C CA . ALA A 1 77 ? 3.447 3.558 5.040 1.00 84.94 77 ALA A CA 1
ATOM 601 C C . ALA A 1 77 ? 4.958 3.605 4.753 1.00 84.94 77 ALA A C 1
ATOM 603 O O . ALA A 1 77 ? 5.397 3.057 3.738 1.00 84.94 77 ALA A O 1
ATOM 604 N N . GLN A 1 78 ? 5.744 4.239 5.629 1.00 88.06 78 GLN A N 1
ATOM 605 C CA . GLN A 1 78 ? 7.203 4.275 5.535 1.00 88.06 78 GLN A CA 1
ATOM 606 C C . GLN A 1 78 ? 7.795 2.876 5.725 1.00 88.06 78 GLN A C 1
ATOM 608 O O . GLN A 1 78 ? 8.621 2.443 4.921 1.00 88.06 78 GLN A O 1
ATOM 613 N N . ASP A 1 79 ? 7.331 2.156 6.741 1.00 87.00 79 ASP A N 1
ATOM 614 C CA . ASP A 1 79 ? 7.794 0.814 7.092 1.00 87.00 79 ASP A CA 1
ATOM 615 C C . ASP A 1 79 ? 7.540 -0.150 5.944 1.00 87.00 79 ASP A C 1
ATOM 617 O O . ASP A 1 79 ? 8.441 -0.879 5.534 1.00 87.00 79 ASP A O 1
ATOM 621 N N . ARG A 1 80 ? 6.361 -0.053 5.322 1.00 84.81 80 ARG A N 1
ATOM 622 C CA . ARG A 1 80 ? 6.017 -0.819 4.123 1.00 84.81 80 ARG A CA 1
ATOM 623 C C . ARG A 1 80 ? 7.010 -0.603 2.978 1.00 84.81 80 ARG A C 1
ATOM 625 O O . ARG A 1 80 ? 7.378 -1.561 2.301 1.00 84.81 80 ARG A O 1
ATOM 632 N N . VAL A 1 81 ? 7.434 0.640 2.733 1.00 87.31 81 VAL A N 1
ATOM 633 C CA . VAL A 1 81 ? 8.417 0.940 1.676 1.00 87.31 81 VAL A CA 1
ATOM 634 C C . VAL A 1 81 ? 9.781 0.357 2.032 1.00 87.31 81 VAL A C 1
ATOM 636 O O . VAL A 1 81 ? 10.422 -0.237 1.168 1.00 87.31 81 VAL A O 1
ATOM 639 N N . ILE A 1 82 ? 10.209 0.482 3.291 1.00 87.81 82 ILE A N 1
ATOM 640 C CA . ILE A 1 82 ? 11.477 -0.086 3.763 1.00 87.81 82 ILE A CA 1
ATOM 641 C C . ILE A 1 82 ? 11.468 -1.605 3.583 1.00 87.81 82 ILE A C 1
ATOM 643 O O . ILE A 1 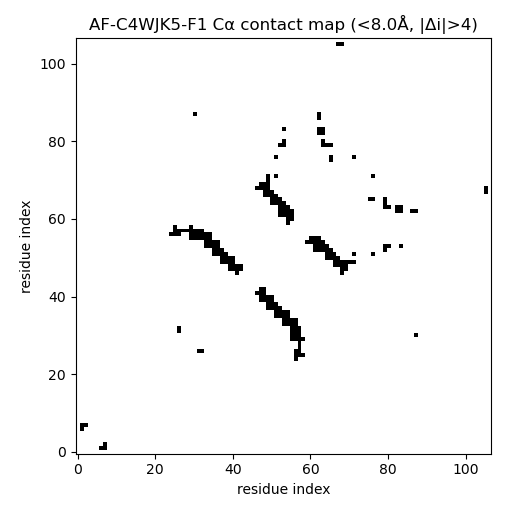82 ? 12.374 -2.136 2.947 1.00 87.81 82 ILE A O 1
ATOM 647 N N . THR A 1 83 ? 10.416 -2.292 4.036 1.00 86.62 83 THR A N 1
ATOM 648 C CA . THR A 1 83 ? 10.281 -3.746 3.883 1.00 86.62 83 THR A CA 1
ATOM 649 C C . THR A 1 83 ? 10.336 -4.174 2.416 1.00 86.62 83 THR A C 1
ATOM 651 O O . THR A 1 83 ? 11.038 -5.130 2.097 1.00 86.62 83 THR A O 1
ATOM 654 N N . ALA A 1 84 ? 9.668 -3.452 1.507 1.00 86.44 84 ALA A N 1
ATOM 655 C CA . ALA A 1 84 ? 9.692 -3.772 0.077 1.00 86.44 84 ALA A CA 1
ATOM 656 C C . ALA A 1 84 ? 11.087 -3.593 -0.556 1.00 86.44 84 ALA A C 1
ATOM 658 O O . ALA A 1 84 ? 11.503 -4.378 -1.410 1.00 86.44 84 ALA A O 1
ATOM 659 N N . VAL A 1 85 ? 11.827 -2.559 -0.142 1.00 87.00 85 VAL A N 1
ATOM 660 C CA . VAL A 1 85 ? 13.210 -2.322 -0.588 1.00 87.00 85 VAL A CA 1
ATOM 661 C C . VAL A 1 85 ? 14.144 -3.392 -0.035 1.00 87.00 85 VAL A C 1
ATOM 663 O O . VAL A 1 85 ? 14.950 -3.941 -0.785 1.00 87.00 85 VAL A O 1
ATOM 666 N N . GLU A 1 86 ? 14.034 -3.712 1.252 1.00 86.56 86 GLU A N 1
ATOM 667 C CA . GLU A 1 86 ? 14.822 -4.773 1.869 1.00 86.56 86 GLU A CA 1
ATOM 668 C C . GLU A 1 86 ? 14.585 -6.101 1.159 1.00 86.56 86 GLU A C 1
ATOM 670 O O . GLU A 1 86 ? 15.552 -6.747 0.772 1.00 86.56 86 GLU A O 1
ATOM 675 N N . ASP A 1 87 ? 13.330 -6.480 0.917 1.00 83.50 87 ASP A N 1
ATOM 676 C CA . ASP A 1 87 ? 12.987 -7.718 0.216 1.00 83.50 87 ASP A CA 1
ATOM 677 C C . ASP A 1 87 ? 13.646 -7.815 -1.171 1.00 83.50 87 ASP A C 1
ATOM 679 O O . ASP A 1 87 ? 14.343 -8.788 -1.466 1.00 83.50 87 ASP A O 1
ATOM 683 N N . ARG A 1 88 ? 13.576 -6.740 -1.968 1.00 81.56 88 ARG A N 1
ATOM 684 C CA . ARG A 1 88 ? 14.244 -6.663 -3.278 1.00 81.56 88 ARG A CA 1
ATOM 685 C C . ARG A 1 88 ? 15.765 -6.826 -3.197 1.00 81.56 88 ARG A C 1
ATOM 687 O O . ARG A 1 88 ? 16.371 -7.434 -4.080 1.00 81.56 88 ARG A O 1
ATOM 694 N N . PHE A 1 89 ? 16.408 -6.206 -2.206 1.00 82.88 89 PHE A N 1
ATOM 695 C CA . PHE A 1 89 ? 17.870 -6.078 -2.137 1.00 82.88 89 PHE A CA 1
ATOM 696 C C . PHE A 1 89 ? 18.537 -6.999 -1.104 1.00 82.88 89 PHE A C 1
ATOM 698 O O . PHE A 1 89 ? 19.752 -6.893 -0.901 1.00 82.88 89 PHE A O 1
ATOM 705 N N . ARG A 1 90 ? 17.793 -7.947 -0.513 1.00 64.12 90 ARG A N 1
ATOM 706 C CA . ARG A 1 90 ? 18.231 -8.912 0.521 1.00 64.12 90 ARG A CA 1
ATOM 707 C C . ARG A 1 90 ? 19.477 -9.742 0.177 1.00 64.12 90 ARG A C 1
ATOM 709 O O . ARG A 1 90 ? 20.011 -10.409 1.055 1.00 64.12 90 ARG A O 1
ATOM 716 N N . PHE A 1 91 ? 19.998 -9.663 -1.050 1.00 52.53 91 PHE A N 1
ATOM 717 C CA . PHE A 1 91 ? 21.256 -10.298 -1.457 1.00 52.53 91 PHE A CA 1
ATOM 718 C C . PHE A 1 91 ? 22.493 -9.374 -1.485 1.00 52.53 91 PHE A C 1
ATOM 720 O O . PHE A 1 91 ? 23.559 -9.818 -1.906 1.00 52.53 91 PHE A O 1
ATOM 727 N N . ARG A 1 92 ? 22.412 -8.092 -1.080 1.00 43.91 92 ARG A N 1
ATOM 728 C CA . ARG A 1 92 ? 23.569 -7.174 -1.203 1.00 43.91 92 ARG A CA 1
ATOM 729 C C . ARG A 1 92 ? 24.025 -6.399 0.024 1.00 43.91 92 ARG A C 1
ATOM 731 O O . ARG A 1 92 ? 25.087 -5.801 -0.090 1.00 43.91 92 ARG A O 1
ATOM 738 N N . ASN A 1 93 ? 23.342 -6.427 1.165 1.00 38.03 93 ASN A N 1
ATOM 739 C CA . ASN A 1 93 ? 23.920 -5.925 2.416 1.00 38.03 93 ASN A CA 1
ATOM 740 C C . ASN A 1 93 ? 23.172 -6.475 3.629 1.00 38.03 93 ASN A C 1
ATOM 742 O O . ASN A 1 93 ? 21.977 -6.249 3.794 1.00 38.03 93 ASN A O 1
ATOM 746 N N . THR A 1 94 ? 23.909 -7.138 4.512 1.00 38.88 94 THR A N 1
ATOM 747 C CA . THR A 1 94 ? 23.505 -7.451 5.882 1.00 38.88 94 THR A CA 1
ATOM 748 C C . THR A 1 94 ? 23.417 -6.143 6.674 1.00 38.88 94 THR A C 1
ATOM 750 O O . THR A 1 94 ? 24.339 -5.788 7.401 1.00 38.88 94 THR A O 1
ATOM 753 N N . PHE A 1 95 ? 22.344 -5.374 6.499 1.00 38.25 95 PHE A N 1
ATOM 754 C CA . PHE A 1 95 ? 22.048 -4.223 7.348 1.00 38.25 95 PHE A CA 1
ATOM 755 C C . PHE A 1 95 ? 20.670 -4.433 7.964 1.00 38.25 95 PHE A C 1
ATOM 757 O O . PHE A 1 95 ? 19.645 -4.160 7.353 1.00 38.25 95 PHE A O 1
ATOM 764 N N . PHE A 1 96 ? 20.669 -4.975 9.182 1.00 40.56 96 PHE A N 1
ATOM 765 C CA . PHE A 1 96 ? 19.521 -4.928 10.076 1.00 40.56 96 PHE A CA 1
ATOM 766 C C . PHE A 1 96 ? 19.240 -3.453 10.385 1.00 40.56 96 PHE A C 1
ATOM 768 O O . PHE A 1 96 ? 19.852 -2.881 11.289 1.00 40.56 96 PHE A O 1
ATOM 775 N N . ILE A 1 97 ? 18.332 -2.814 9.643 1.00 45.59 97 ILE A N 1
ATOM 776 C CA . ILE A 1 97 ? 17.708 -1.585 10.129 1.00 45.59 97 ILE A CA 1
ATOM 777 C C . ILE A 1 97 ? 16.730 -2.038 11.211 1.00 45.59 97 ILE A C 1
ATOM 779 O O . ILE A 1 97 ? 15.652 -2.554 10.938 1.00 45.59 97 ILE A O 1
ATOM 783 N N . GLY A 1 98 ? 17.193 -1.958 12.458 1.00 46.31 98 GLY A N 1
ATOM 784 C CA . GLY A 1 98 ? 16.504 -2.493 13.622 1.00 46.31 98 GLY A CA 1
ATOM 785 C C . GLY A 1 98 ? 15.052 -2.034 13.706 1.00 46.31 9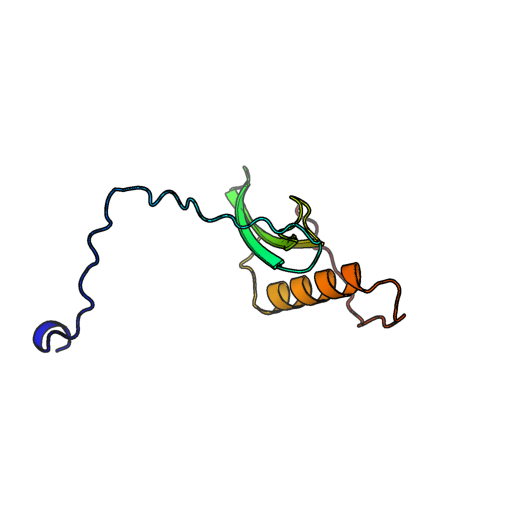8 GLY A C 1
ATOM 786 O O . GLY A 1 98 ? 14.779 -0.873 13.996 1.00 46.31 98 GLY A O 1
ATOM 787 N N . ARG A 1 99 ? 14.127 -2.978 13.532 1.00 46.22 99 ARG A N 1
ATOM 788 C CA . ARG A 1 99 ? 12.755 -2.873 14.021 1.00 46.22 99 ARG A CA 1
ATOM 789 C C . ARG A 1 99 ? 12.301 -4.205 14.597 1.00 46.22 99 ARG A C 1
ATOM 791 O O . ARG A 1 99 ? 12.251 -5.219 13.908 1.00 46.22 99 ARG A O 1
ATOM 798 N N . ASN A 1 100 ? 11.944 -4.170 15.879 1.00 38.28 100 ASN A N 1
ATOM 799 C CA . ASN A 1 100 ? 11.064 -5.155 16.487 1.00 38.28 100 ASN A CA 1
ATOM 800 C C . ASN A 1 100 ? 9.696 -5.012 15.812 1.00 38.28 100 ASN A C 1
ATOM 802 O O . ASN A 1 100 ? 8.906 -4.149 16.187 1.00 38.28 100 ASN A O 1
ATOM 806 N N . LEU A 1 101 ? 9.441 -5.829 14.792 1.00 40.28 101 LEU A N 1
ATOM 807 C CA . LEU A 1 101 ? 8.110 -6.025 14.229 1.00 40.28 101 LEU A CA 1
ATOM 808 C C . LEU A 1 101 ? 7.256 -6.729 15.289 1.00 40.28 101 LEU A C 1
ATOM 810 O O . LEU A 1 101 ? 7.157 -7.955 15.317 1.00 40.28 101 LEU A O 1
ATOM 814 N N . THR A 1 102 ? 6.641 -5.968 16.193 1.00 38.34 102 THR A N 1
ATOM 815 C CA . THR A 1 102 ? 5.458 -6.460 16.895 1.00 38.34 102 THR A CA 1
ATOM 816 C C . THR A 1 102 ? 4.347 -6.531 15.862 1.00 38.34 102 THR A C 1
ATOM 818 O O . THR A 1 102 ? 3.659 -5.545 15.614 1.00 38.34 102 THR A O 1
ATOM 821 N N . ALA A 1 103 ? 4.199 -7.695 15.230 1.00 40.66 103 ALA A N 1
ATOM 822 C CA . ALA A 1 103 ? 2.941 -8.066 14.614 1.00 40.66 103 ALA A CA 1
ATOM 823 C C . ALA A 1 103 ? 1.891 -8.003 15.727 1.00 40.66 103 ALA A C 1
ATOM 825 O O . ALA A 1 103 ? 1.858 -8.868 16.603 1.00 40.66 103 ALA A O 1
ATOM 826 N N . THR A 1 104 ? 1.094 -6.938 15.767 1.00 37.97 104 THR A N 1
ATOM 827 C CA . THR A 1 104 ? -0.113 -6.931 16.584 1.00 37.97 104 THR A CA 1
ATOM 828 C C . THR A 1 104 ? -1.003 -8.037 16.025 1.00 37.97 104 THR A C 1
ATOM 830 O O . THR A 1 104 ? -1.372 -7.981 14.850 1.00 37.97 104 THR A O 1
ATOM 833 N N . PRO A 1 105 ? -1.297 -9.089 16.806 1.00 28.94 105 PRO A N 1
ATOM 834 C CA . PRO A 1 105 ? -2.157 -10.152 16.327 1.00 28.94 105 PRO A CA 1
ATOM 835 C C . PRO A 1 105 ? -3.543 -9.554 16.091 1.00 28.94 105 PRO A C 1
ATOM 837 O O . PRO A 1 105 ? -4.167 -9.036 17.017 1.00 28.94 105 PRO A O 1
ATOM 840 N N . VAL A 1 106 ? -4.011 -9.614 14.845 1.00 40.22 106 VAL A N 1
ATOM 841 C CA . VAL A 1 106 ? -5.435 -9.463 14.544 1.00 40.22 106 VAL A CA 1
ATOM 842 C C . VAL A 1 106 ? -6.102 -10.689 15.163 1.00 40.22 106 VAL A C 1
ATOM 844 O O . VAL A 1 106 ? -5.779 -11.820 14.794 1.00 40.22 106 VAL A O 1
ATOM 847 N N . ARG A 1 107 ? -6.902 -10.455 16.200 1.00 35.72 107 ARG A N 1
ATOM 848 C CA . ARG A 1 107 ? -7.561 -11.492 16.994 1.00 35.72 107 ARG A CA 1
ATOM 849 C C . ARG A 1 107 ? -8.902 -11.874 16.389 1.00 35.72 107 ARG A C 1
ATOM 851 O O . ARG A 1 107 ? -9.561 -10.971 15.833 1.00 35.72 107 ARG A O 1
#

Solvent-accessible surface area (backbone atoms only — not comparable to full-atom values): 6973 Å² total; per-residue (Å²): 109,57,76,80,67,69,69,58,78,77,79,71,76,79,66,90,60,84,77,79,73,88,68,82,72,68,44,95,50,77,80,74,48,76,42,78,51,70,53,75,47,79,44,96,86,72,48,44,39,35,35,41,39,36,27,31,32,45,51,99,52,67,60,20,69,46,78,36,71,58,80,89,48,72,65,58,57,50,50,34,52,50,47,31,51,46,65,76,46,68,89,75,62,99,66,82,79,86,68,89,78,76,75,74,77,86,125